Protein AF-I3S8Z2-F1 (afdb_monomer_lite)

InterPro domains:
  IPR036393 Acetylglutamate kinase-like superfamily [G3DSA:3.40.1160.10] (1-47)
  IPR036393 Acetylglutamate kinase-like superfamily [SSF53633] (1-40)

Radius of gyration: 12.47 Å; chains: 1; bounding box: 15×31×30 Å

pLDDT: mean 78.55, std 9.66, range [52.47, 87.5]

Structure (mmCIF, N/CA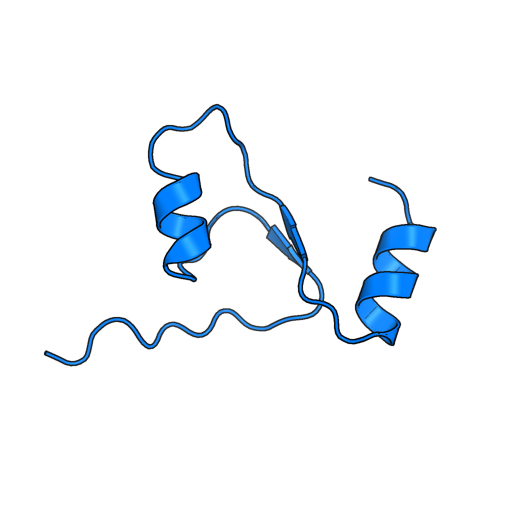/C/O backbone):
data_AF-I3S8Z2-F1
#
_entry.id   AF-I3S8Z2-F1
#
loop_
_atom_site.group_PDB
_atom_site.id
_atom_site.type_symbol
_atom_site.label_atom_id
_atom_site.label_alt_id
_atom_site.label_comp_id
_atom_site.label_asym_id
_atom_site.label_entity_id
_atom_site.label_seq_id
_atom_site.pdbx_PDB_ins_code
_atom_site.Cartn_x
_atom_site.Cartn_y
_atom_site.Cartn_z
_atom_site.occupancy
_atom_site.B_iso_or_equiv
_atom_site.auth_seq_id
_atom_site.auth_comp_id
_atom_site.auth_asym_id
_atom_site.auth_atom_id
_atom_site.pd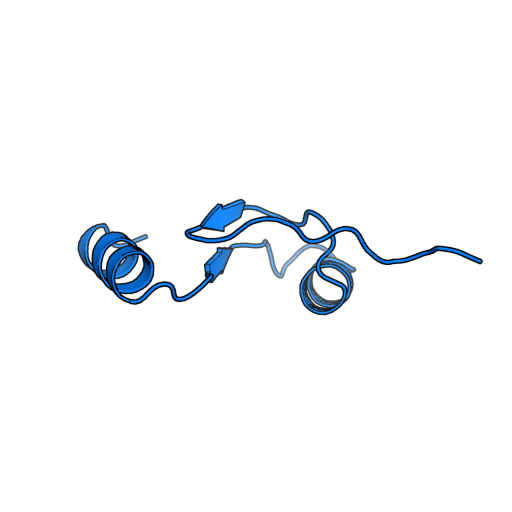bx_PDB_model_num
ATOM 1 N N . MET A 1 1 ? 8.109 7.330 3.689 1.00 62.34 1 MET A N 1
ATOM 2 C CA . MET A 1 1 ? 7.041 6.500 4.284 1.00 62.34 1 MET A CA 1
ATOM 3 C C . MET A 1 1 ? 6.912 6.948 5.725 1.00 62.34 1 MET A C 1
ATOM 5 O O . MET A 1 1 ? 7.949 7.091 6.357 1.00 62.34 1 MET A O 1
ATOM 9 N N . ASP A 1 2 ? 5.706 7.252 6.194 1.00 85.38 2 ASP A N 1
ATOM 10 C CA . ASP A 1 2 ? 5.480 7.762 7.551 1.00 85.38 2 ASP A CA 1
ATOM 11 C C . ASP A 1 2 ? 5.093 6.606 8.482 1.00 85.38 2 ASP A C 1
ATOM 13 O O . ASP A 1 2 ? 4.181 5.846 8.158 1.00 85.38 2 ASP A O 1
ATOM 17 N N . LEU A 1 3 ? 5.808 6.428 9.596 1.00 81.38 3 LEU A N 1
ATOM 18 C CA . LEU A 1 3 ? 5.620 5.283 10.496 1.00 81.38 3 LEU A CA 1
ATOM 19 C C . LEU A 1 3 ? 4.205 5.253 11.093 1.00 81.38 3 LEU A C 1
ATOM 21 O O . LEU A 1 3 ? 3.601 4.188 11.178 1.00 81.38 3 LEU A O 1
ATOM 25 N N . THR A 1 4 ? 3.651 6.415 11.438 1.00 84.19 4 THR A N 1
ATOM 26 C CA . THR A 1 4 ? 2.314 6.532 12.033 1.00 84.19 4 THR A CA 1
ATOM 27 C C . THR A 1 4 ? 1.230 6.069 11.067 1.00 84.19 4 THR A C 1
ATOM 29 O O . THR A 1 4 ? 0.310 5.358 11.461 1.00 84.19 4 THR A O 1
ATOM 32 N N . ALA A 1 5 ? 1.360 6.416 9.784 1.00 82.94 5 ALA A N 1
ATOM 33 C CA . ALA A 1 5 ? 0.431 5.973 8.749 1.00 82.94 5 ALA A CA 1
ATOM 34 C C . ALA A 1 5 ? 0.476 4.448 8.545 1.00 82.94 5 ALA A C 1
ATOM 36 O O . ALA A 1 5 ? -0.567 3.827 8.359 1.00 82.94 5 ALA A O 1
ATOM 37 N N . ILE A 1 6 ? 1.665 3.835 8.626 1.00 81.69 6 ILE A N 1
ATOM 38 C CA . ILE A 1 6 ? 1.815 2.373 8.544 1.00 81.69 6 ILE A CA 1
ATOM 39 C C . ILE A 1 6 ? 1.091 1.698 9.705 1.00 81.69 6 ILE A C 1
ATOM 41 O O . ILE A 1 6 ? 0.309 0.776 9.480 1.00 81.69 6 ILE A O 1
ATOM 45 N N . THR A 1 7 ? 1.340 2.169 10.928 1.00 82.94 7 THR A N 1
ATOM 46 C CA . THR A 1 7 ? 0.706 1.631 12.133 1.00 82.94 7 THR A CA 1
ATOM 47 C C . THR A 1 7 ? -0.810 1.783 12.058 1.00 82.94 7 THR A C 1
ATOM 49 O O . THR A 1 7 ? -1.522 0.807 12.262 1.00 82.94 7 THR A O 1
ATOM 52 N N . LEU A 1 8 ? -1.319 2.954 11.651 1.00 86.00 8 LEU A N 1
ATOM 53 C CA . LEU A 1 8 ? -2.756 3.187 11.490 1.00 86.00 8 LEU A CA 1
ATOM 54 C C . LEU A 1 8 ? -3.389 2.226 10.472 1.00 86.00 8 LEU A C 1
ATOM 56 O O . LEU A 1 8 ? -4.449 1.658 10.736 1.00 86.00 8 LEU A O 1
ATOM 60 N N . CYS A 1 9 ? -2.752 2.020 9.317 1.00 84.38 9 CYS A N 1
ATOM 61 C CA . CYS A 1 9 ? -3.244 1.078 8.313 1.00 84.38 9 CYS A CA 1
ATOM 62 C C . CYS A 1 9 ? -3.214 -0.368 8.821 1.00 84.38 9 CYS A C 1
ATOM 64 O O . CYS A 1 9 ? -4.148 -1.121 8.554 1.00 84.38 9 CYS A O 1
ATOM 66 N N . GLN A 1 10 ? -2.180 -0.748 9.575 1.00 81.06 10 GLN A N 1
ATOM 67 C CA . GLN A 1 10 ? -2.068 -2.080 10.160 1.00 81.06 10 GLN A CA 1
ATOM 68 C C . GLN A 1 10 ? -3.154 -2.333 11.214 1.00 81.06 10 GLN A C 1
ATOM 70 O O . GLN A 1 10 ? -3.795 -3.379 11.165 1.00 81.06 10 GLN A O 1
ATOM 75 N N . GLU A 1 11 ? -3.419 -1.375 12.107 1.00 86.38 11 GLU A N 1
ATOM 76 C CA . GLU A 1 11 ? -4.475 -1.502 13.123 1.00 86.38 11 GLU A CA 1
ATOM 77 C C . GLU A 1 11 ? -5.876 -1.567 12.505 1.00 86.38 11 GLU A C 1
ATOM 79 O O . GLU A 1 11 ? -6.734 -2.321 12.962 1.00 86.38 11 GLU A O 1
ATOM 84 N N . ASN A 1 12 ? -6.102 -0.837 11.411 1.00 86.69 12 ASN A N 1
ATOM 85 C CA . ASN A 1 12 ? -7.379 -0.854 10.696 1.00 86.69 12 ASN A CA 1
ATOM 86 C C . ASN A 1 12 ? -7.496 -2.002 9.678 1.00 86.69 12 ASN A C 1
ATOM 88 O O . ASN A 1 1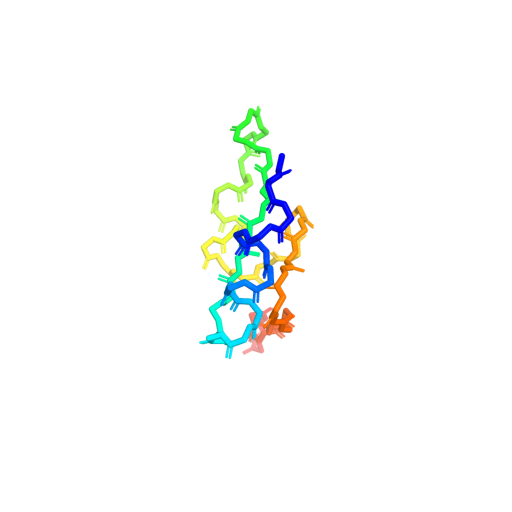2 ? -8.486 -2.065 8.952 1.00 86.69 12 ASN A O 1
ATOM 92 N N . ASN A 1 13 ? -6.517 -2.915 9.618 1.00 80.50 13 ASN A N 1
ATOM 93 C CA . ASN A 1 13 ? -6.469 -4.024 8.656 1.00 80.50 13 ASN A CA 1
ATOM 94 C C . ASN A 1 13 ? -6.613 -3.558 7.193 1.00 80.50 13 ASN A C 1
ATOM 96 O O . ASN A 1 13 ? -7.221 -4.236 6.365 1.00 80.50 13 ASN A O 1
ATOM 100 N N . ILE A 1 14 ? -6.072 -2.382 6.872 1.00 84.44 14 ILE A N 1
ATOM 101 C CA . ILE A 1 14 ? -6.097 -1.806 5.529 1.00 84.44 14 ILE A CA 1
ATOM 102 C C . ILE A 1 14 ? -4.840 -2.289 4.794 1.00 84.44 14 ILE A C 1
ATOM 104 O O . ILE A 1 14 ? -3.736 -1.848 5.133 1.00 84.44 14 ILE A O 1
ATOM 108 N N . PRO A 1 15 ? -4.963 -3.171 3.785 1.00 80.69 15 PRO A N 1
ATOM 109 C CA . PRO A 1 15 ? -3.812 -3.627 3.022 1.00 80.69 15 PRO A CA 1
ATOM 110 C C . PRO A 1 15 ? -3.285 -2.489 2.142 1.00 80.69 15 PRO A C 1
ATOM 112 O O . PRO A 1 15 ? -4.015 -1.920 1.331 1.00 80.69 15 PRO A O 1
ATOM 115 N N . VAL A 1 16 ? -1.997 -2.174 2.275 1.00 84.25 16 VAL A N 1
ATOM 116 C CA . VAL A 1 16 ? -1.332 -1.139 1.472 1.00 84.25 16 VAL A CA 1
ATOM 117 C C . VAL A 1 16 ? -0.301 -1.797 0.565 1.00 84.25 16 VAL A C 1
ATOM 119 O O . VAL A 1 16 ? 0.581 -2.510 1.041 1.00 84.25 16 VAL A O 1
ATOM 122 N N . VAL A 1 17 ? -0.388 -1.547 -0.743 1.00 85.81 17 VAL A N 1
ATOM 123 C CA . VAL A 1 17 ? 0.574 -2.053 -1.734 1.00 85.81 17 VAL A CA 1
ATOM 124 C C . VAL A 1 17 ? 1.456 -0.908 -2.213 1.00 85.81 17 VAL A C 1
ATOM 126 O O . VAL A 1 17 ? 0.993 0.017 -2.876 1.00 85.81 17 VAL A O 1
ATOM 129 N N . VAL A 1 18 ? 2.748 -0.979 -1.901 1.00 84.50 18 VAL A N 1
ATOM 130 C CA . VAL A 1 18 ? 3.752 -0.005 -2.336 1.00 84.50 18 VAL A CA 1
ATOM 131 C C . VAL A 1 18 ? 4.537 -0.596 -3.496 1.00 84.50 18 VAL A C 1
ATOM 133 O O . VAL A 1 18 ? 5.339 -1.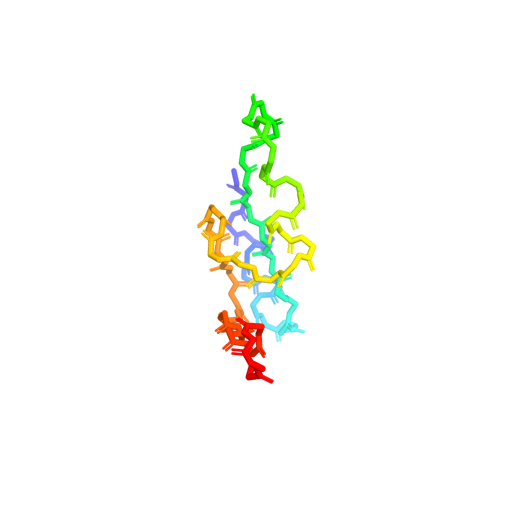510 -3.316 1.00 84.50 18 VAL A O 1
ATOM 136 N N . PHE A 1 19 ? 4.336 -0.056 -4.693 1.00 87.50 19 PHE A N 1
ATOM 137 C CA . PHE A 1 19 ? 5.026 -0.494 -5.902 1.00 87.50 19 PHE A CA 1
ATOM 138 C C . PHE A 1 19 ? 5.581 0.690 -6.696 1.00 87.50 19 PHE A C 1
ATOM 140 O O . PHE A 1 19 ? 5.192 1.841 -6.513 1.00 87.50 19 PHE A O 1
ATOM 147 N N . ASN A 1 20 ? 6.527 0.405 -7.591 1.00 86.06 20 ASN A N 1
ATOM 148 C CA . ASN A 1 20 ? 7.135 1.428 -8.433 1.00 86.06 20 ASN A CA 1
ATOM 149 C C . ASN A 1 20 ? 6.278 1.666 -9.685 1.00 86.06 20 ASN A C 1
ATOM 151 O O . ASN A 1 20 ? 6.102 0.741 -10.479 1.00 86.06 20 ASN A O 1
ATOM 155 N N . LEU A 1 21 ? 5.790 2.895 -9.866 1.00 84.50 21 LEU A N 1
ATOM 156 C CA . LEU A 1 21 ? 4.979 3.314 -11.018 1.00 84.50 21 LEU A CA 1
ATOM 157 C C . LEU A 1 21 ? 5.786 3.435 -12.320 1.00 84.50 21 LEU A C 1
ATOM 159 O O . LEU A 1 21 ? 5.219 3.324 -13.399 1.00 84.50 21 LEU A O 1
ATOM 163 N N . ASN A 1 22 ? 7.108 3.615 -12.239 1.00 86.12 22 ASN A N 1
ATOM 164 C CA . ASN A 1 22 ? 7.969 3.782 -13.417 1.00 86.12 22 ASN A CA 1
ATOM 165 C C . ASN A 1 22 ? 8.251 2.467 -14.156 1.00 86.12 22 ASN A C 1
ATOM 167 O O . ASN A 1 22 ? 8.839 2.480 -15.234 1.00 86.12 22 ASN A O 1
ATOM 171 N N . LYS A 1 23 ? 7.883 1.318 -13.575 1.00 81.56 23 LYS A N 1
ATOM 172 C CA . LYS A 1 23 ? 8.037 0.019 -14.234 1.00 81.56 23 LYS A CA 1
ATOM 173 C C . LYS A 1 23 ? 6.744 -0.339 -14.974 1.00 81.56 23 LYS A C 1
ATOM 175 O O . LYS A 1 23 ? 5.726 -0.569 -14.313 1.00 81.56 23 LYS A O 1
ATOM 180 N N . PRO A 1 24 ? 6.770 -0.433 -16.315 1.00 82.56 24 PRO A N 1
ATOM 181 C CA . PRO A 1 24 ? 5.606 -0.874 -17.073 1.00 82.56 24 PRO A CA 1
ATOM 182 C C . PRO A 1 24 ? 5.189 -2.285 -16.633 1.00 82.56 24 PRO A C 1
ATOM 184 O O . PRO A 1 24 ? 6.030 -3.147 -16.380 1.00 82.56 24 PRO A O 1
ATOM 187 N N . GLY A 1 25 ? 3.881 -2.501 -16.488 1.00 83.44 25 GLY A N 1
ATOM 188 C CA . GLY A 1 25 ? 3.299 -3.765 -16.019 1.00 83.44 25 GLY A CA 1
ATOM 189 C C . GLY A 1 25 ? 3.137 -3.892 -14.499 1.00 83.44 25 GLY A C 1
ATOM 190 O O . GLY A 1 25 ? 2.425 -4.786 -14.050 1.00 83.44 25 GLY A O 1
ATOM 191 N N . ASN A 1 26 ? 3.709 -2.994 -13.686 1.00 86.00 26 ASN A N 1
ATOM 192 C CA . ASN A 1 26 ? 3.524 -3.062 -12.231 1.00 86.00 26 ASN A CA 1
ATOM 193 C C . ASN A 1 26 ? 2.091 -2.739 -11.785 1.00 86.00 26 ASN A C 1
ATOM 195 O O . ASN A 1 26 ? 1.601 -3.366 -10.854 1.00 86.00 26 ASN A O 1
ATOM 199 N N . ILE A 1 27 ? 1.416 -1.797 -12.452 1.00 83.38 27 ILE A N 1
ATOM 200 C CA . ILE A 1 27 ? 0.018 -1.442 -12.152 1.00 83.38 27 ILE A CA 1
ATOM 201 C C . ILE A 1 27 ? -0.901 -2.636 -12.439 1.00 83.38 27 ILE A C 1
ATOM 203 O O . ILE A 1 27 ? -1.734 -2.988 -11.611 1.00 83.38 27 ILE A O 1
ATOM 207 N N . GLU A 1 28 ? -0.708 -3.302 -13.581 1.00 84.94 28 GLU A N 1
ATOM 208 C CA . GLU A 1 28 ? -1.485 -4.492 -13.942 1.00 84.94 28 GLU A CA 1
ATOM 209 C C . GLU A 1 28 ? -1.275 -5.621 -12.926 1.00 84.94 28 GLU A C 1
ATOM 211 O O . GLU A 1 28 ? -2.242 -6.204 -12.442 1.00 84.94 28 GLU A O 1
ATOM 216 N N . LYS A 1 29 ? -0.020 -5.885 -12.545 1.00 83.00 29 LYS A N 1
ATOM 217 C CA . LYS A 1 29 ? 0.314 -6.871 -11.510 1.00 83.00 29 LYS A CA 1
ATOM 218 C C . LYS A 1 29 ? -0.295 -6.516 -10.152 1.00 83.00 29 LYS A C 1
ATOM 220 O O . LYS A 1 29 ? -0.772 -7.411 -9.464 1.00 83.00 29 LYS A O 1
ATOM 225 N N . ALA A 1 30 ? -0.336 -5.228 -9.797 1.00 83.44 30 ALA A N 1
ATOM 226 C CA . ALA A 1 30 ? -0.919 -4.759 -8.539 1.00 83.44 30 ALA A CA 1
ATOM 227 C C . ALA A 1 30 ? -2.429 -5.014 -8.501 1.00 83.44 30 ALA A C 1
ATOM 229 O O . ALA A 1 30 ? -2.934 -5.538 -7.514 1.00 83.44 30 ALA A O 1
ATOM 230 N N . ILE A 1 31 ? -3.132 -4.713 -9.597 1.00 80.06 31 ILE A N 1
ATOM 231 C CA . ILE A 1 31 ? -4.573 -4.970 -9.733 1.00 80.06 31 ILE A CA 1
ATOM 232 C C . ILE A 1 31 ? -4.865 -6.477 -9.759 1.00 80.06 31 ILE A C 1
ATOM 234 O O . ILE A 1 31 ? -5.845 -6.921 -9.169 1.00 80.06 31 ILE A O 1
ATOM 238 N N . LYS A 1 32 ? -4.003 -7.281 -10.394 1.00 81.69 32 LYS A N 1
ATOM 239 C CA . LYS A 1 32 ? -4.110 -8.750 -10.408 1.00 81.69 32 LYS A CA 1
ATOM 240 C C . LYS A 1 32 ? -3.821 -9.404 -9.050 1.00 81.69 32 LYS A C 1
ATOM 242 O O . LYS A 1 32 ? -4.015 -10.609 -8.920 1.00 81.69 32 LYS A O 1
ATOM 247 N N . GLY A 1 33 ? -3.351 -8.649 -8.052 1.00 74.50 33 GLY A N 1
ATOM 248 C CA . GLY A 1 33 ? -2.928 -9.200 -6.763 1.00 74.50 33 GLY A CA 1
ATOM 249 C C . GLY A 1 33 ? -1.651 -10.042 -6.855 1.00 74.50 33 GLY A C 1
ATOM 250 O O . GLY A 1 33 ? -1.365 -10.833 -5.958 1.00 74.50 33 GLY A O 1
ATOM 251 N N . GLU A 1 34 ? -0.880 -9.887 -7.935 1.00 78.75 34 GLU A N 1
ATOM 252 C CA . GLU A 1 34 ? 0.430 -10.513 -8.071 1.00 78.75 34 GLU A CA 1
ATOM 253 C C . GLU A 1 34 ? 1.447 -9.825 -7.163 1.00 78.75 34 GLU A C 1
ATOM 255 O O . GLU A 1 34 ? 1.337 -8.634 -6.872 1.00 78.75 34 GLU A O 1
ATOM 260 N N . LYS A 1 35 ? 2.489 -10.563 -6.762 1.00 75.31 35 LYS A N 1
ATOM 261 C CA . LYS A 1 35 ? 3.554 -10.059 -5.888 1.00 75.31 35 LYS A CA 1
ATOM 262 C C . LYS A 1 35 ? 4.347 -8.938 -6.572 1.00 75.31 35 LYS A C 1
ATOM 264 O O . LYS A 1 35 ? 5.382 -9.178 -7.198 1.00 75.31 35 LYS A O 1
ATOM 269 N N . VAL A 1 36 ? 3.872 -7.704 -6.427 1.00 83.38 36 VAL A N 1
ATOM 270 C CA . VAL A 1 36 ? 4.502 -6.496 -6.959 1.00 83.38 36 VAL A CA 1
ATOM 271 C C . VAL A 1 36 ? 4.815 -5.515 -5.835 1.00 83.38 36 VAL A C 1
ATOM 273 O O . VAL A 1 36 ? 3.946 -5.077 -5.088 1.00 83.38 36 VAL A O 1
ATOM 276 N N . GLY A 1 37 ? 6.093 -5.163 -5.710 1.00 82.81 37 GLY A N 1
ATOM 277 C CA . GLY A 1 37 ? 6.552 -4.287 -4.635 1.00 82.81 37 GLY A CA 1
ATOM 278 C C . GLY A 1 37 ? 6.374 -4.910 -3.246 1.00 82.81 37 GLY A C 1
ATOM 279 O O . GLY A 1 37 ? 6.639 -6.098 -3.054 1.00 82.81 37 GLY A O 1
ATOM 280 N N . THR A 1 38 ? 5.952 -4.092 -2.285 1.00 84.75 38 THR A N 1
ATOM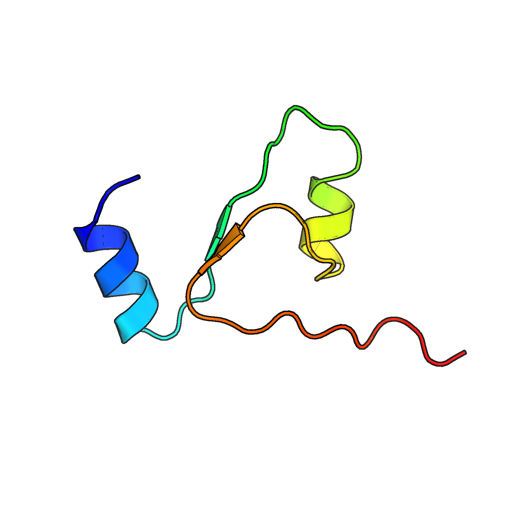 281 C CA . THR A 1 38 ? 5.800 -4.459 -0.874 1.00 84.75 38 THR A CA 1
ATOM 282 C C . THR A 1 38 ? 4.334 -4.355 -0.472 1.00 84.75 38 THR A C 1
ATOM 284 O O . THR A 1 38 ? 3.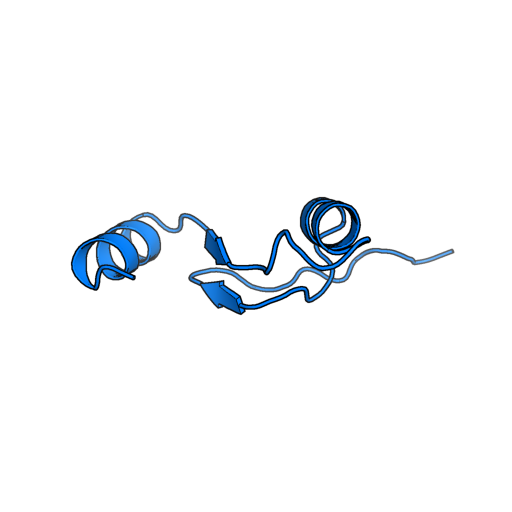738 -3.289 -0.599 1.00 84.75 38 THR A O 1
ATOM 287 N N . LEU A 1 39 ? 3.768 -5.451 0.035 1.00 84.25 39 LEU A N 1
ATOM 288 C CA . LEU A 1 39 ? 2.446 -5.478 0.662 1.00 84.25 39 LEU A CA 1
ATOM 289 C C . LEU A 1 39 ? 2.610 -5.314 2.172 1.00 84.25 39 LEU A C 1
ATOM 291 O O . LEU A 1 39 ? 3.405 -6.021 2.790 1.00 84.25 39 LEU A O 1
ATOM 295 N N . ILE A 1 40 ? 1.854 -4.390 2.750 1.00 83.25 40 ILE A N 1
ATOM 296 C CA . ILE A 1 40 ? 1.835 -4.095 4.178 1.00 83.25 40 ILE A CA 1
ATOM 297 C C . ILE A 1 40 ? 0.444 -4.436 4.711 1.00 83.25 40 ILE A C 1
ATOM 299 O O . ILE A 1 40 ? -0.555 -4.014 4.132 1.00 83.25 40 ILE A O 1
ATOM 303 N N . GLY A 1 41 ? 0.383 -5.194 5.808 1.00 76.88 41 GLY A N 1
ATOM 304 C CA . GLY A 1 41 ? -0.874 -5.483 6.511 1.00 76.88 41 GLY A CA 1
ATOM 305 C C . GLY A 1 41 ? -1.788 -6.522 5.848 1.00 76.88 41 GLY A C 1
ATOM 306 O O . GLY A 1 41 ? -2.912 -6.693 6.299 1.00 76.88 41 GLY A O 1
ATOM 307 N N . GLY A 1 42 ? -1.334 -7.229 4.808 1.00 76.50 42 GLY A N 1
ATOM 308 C CA . GLY A 1 42 ? -2.124 -8.265 4.134 1.00 76.50 42 GLY A CA 1
ATOM 309 C C . GLY A 1 42 ? -1.283 -9.440 3.636 1.00 76.50 42 GLY A C 1
ATOM 310 O O . GLY A 1 42 ? -0.052 -9.411 3.689 1.00 76.50 42 GLY A O 1
ATOM 311 N N . THR A 1 43 ? -1.952 -10.474 3.124 1.00 71.88 43 THR A N 1
ATOM 312 C CA . THR A 1 43 ? -1.330 -11.620 2.448 1.00 71.88 43 THR A CA 1
ATOM 313 C C . THR A 1 43 ? -1.573 -11.547 0.941 1.00 71.88 43 THR A C 1
ATOM 315 O O . THR A 1 43 ? -2.643 -11.149 0.483 1.00 71.88 43 THR A O 1
ATOM 318 N N . TRP A 1 44 ? -0.566 -11.917 0.144 1.00 73.31 44 TRP A N 1
ATOM 319 C CA . TRP A 1 44 ? -0.739 -12.052 -1.302 1.00 73.31 44 TRP A CA 1
ATOM 320 C C . TRP A 1 44 ? -1.615 -13.272 -1.576 1.00 73.31 44 TRP A C 1
ATOM 322 O O . TRP A 1 44 ? -1.206 -14.399 -1.294 1.00 73.31 44 TRP A O 1
ATOM 332 N N . ASN A 1 45 ? -2.815 -13.055 -2.110 1.00 64.25 45 ASN A N 1
ATOM 333 C CA . ASN A 1 45 ? -3.723 -14.142 -2.448 1.00 64.25 45 ASN A CA 1
ATOM 334 C C . ASN A 1 45 ? -3.529 -14.554 -3.915 1.00 64.25 45 ASN A C 1
ATOM 336 O O . ASN A 1 45 ? -4.224 -14.083 -4.814 1.00 64.25 45 ASN A O 1
ATOM 340 N N . SER A 1 46 ? -2.559 -15.435 -4.160 1.00 58.72 46 SER A N 1
ATOM 341 C CA . SER A 1 46 ? -2.266 -15.999 -5.482 1.00 58.72 46 SER A CA 1
ATOM 342 C C . SER A 1 46 ? -3.330 -17.034 -5.882 1.00 58.72 46 SER A C 1
ATOM 344 O O . SER A 1 46 ? -3.090 -18.235 -5.814 1.00 58.72 46 SER A O 1
ATOM 346 N N . THR A 1 47 ? -4.542 -16.599 -6.240 1.00 59.12 47 THR A N 1
ATOM 347 C CA . THR A 1 47 ? -5.613 -17.497 -6.744 1.00 59.12 47 THR A CA 1
ATOM 348 C C . THR A 1 47 ? -5.824 -17.404 -8.267 1.00 59.12 47 THR A C 1
ATOM 350 O O . THR A 1 47 ? -6.634 -18.130 -8.833 1.00 59.12 47 THR A O 1
ATOM 353 N N . VAL A 1 48 ? -5.037 -16.594 -8.973 1.00 59.00 48 VAL A N 1
ATOM 354 C CA . VAL A 1 48 ? -4.914 -16.633 -10.444 1.00 59.00 48 VAL A CA 1
ATOM 355 C C . VAL A 1 48 ? -3.776 -17.617 -10.764 1.00 59.00 48 VAL A C 1
ATOM 357 O O . VAL A 1 48 ? -2.646 -17.347 -10.385 1.00 59.00 48 VAL A O 1
ATOM 360 N N . SER A 1 49 ? -3.935 -18.807 -11.345 1.00 52.47 49 SER A N 1
ATOM 361 C CA . SER A 1 49 ? -5.000 -19.387 -12.161 1.00 52.47 49 SER A CA 1
ATOM 362 C C . SER A 1 49 ? -5.073 -20.898 -11.905 1.00 52.47 49 SER A C 1
ATOM 364 O O . SER A 1 49 ? -4.071 -21.602 -12.011 1.00 52.47 49 SER A O 1
ATOM 366 N N . ARG A 1 50 ? -6.269 -21.414 -11.612 1.00 53.88 50 ARG A N 1
ATOM 367 C CA . ARG A 1 50 ? -6.632 -22.811 -11.878 1.00 53.88 50 ARG A CA 1
ATOM 368 C C . ARG A 1 50 ? -7.406 -22.808 -13.194 1.00 53.88 50 ARG A C 1
ATOM 370 O O . ARG A 1 50 ? -8.621 -22.624 -13.193 1.00 53.88 50 ARG A O 1
ATOM 377 N N . THR A 1 51 ? -6.705 -22.933 -14.313 1.00 53.38 51 THR A N 1
ATOM 378 C CA . THR A 1 51 ? -7.267 -23.453 -15.566 1.00 53.38 51 THR A CA 1
ATOM 379 C C . THR A 1 51 ? -6.144 -24.084 -16.362 1.00 53.38 51 THR A C 1
ATOM 381 O O . THR A 1 51 ? -5.081 -23.433 -16.458 1.00 53.38 51 THR A O 1
#

Organism: Lotus japonicus (NCBI:txid34305)

Sequence (51 aa):
MDLTAITLCQENNIPVVVFNLNKPGNIEKAIKGEKVGTLIGGTWNSTVSRT

Foldseek 3Di:
DDPVVLVVCLVVLNKDADADPPDPPLVVCVVVLHPGHDIGSDDRDPPPDDD

Secondary structure (DSSP, 8-state):
--HHHHHHHHHTT--EEE--TTSTTHHHHHHTT---SEEESS---------